Protein AF-A0A430Q0E7-F1 (afdb_monomer)

Nearest PDB structures (foldseek):
  8j07-assembly1_q1  TM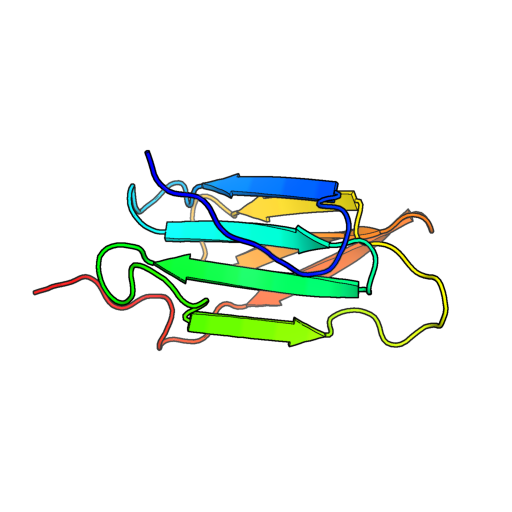=9.692E-01  e=5.891E-10  Homo sapiens
  8j07-assembly1_s1  TM=9.645E-01  e=1.343E-09  Homo sapiens
  4aow-assembly2_B  TM=8.810E-01  e=5.432E-03  Homo sapiens
  7oya-assembly1_g2  TM=7.908E-01  e=2.265E-02  Danio rerio
  6uz7-assembly1_g  TM=8.135E-01  e=2.403E-01  Kluyveromyces lactis

Radius of gyr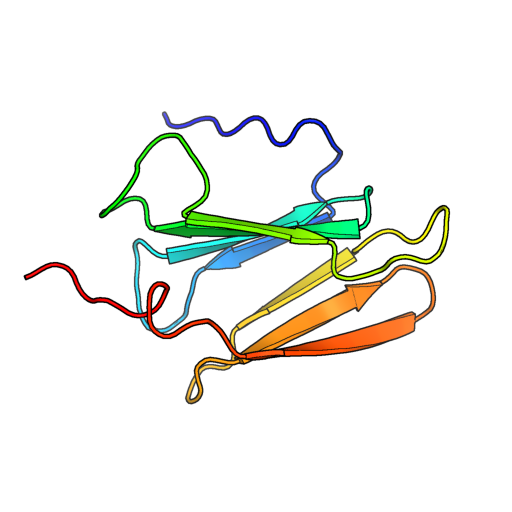ation: 12.76 Å; Cα contacts (8 Å, |Δi|>4): 193; chains: 1; bounding box: 33×26×33 Å

Structure (mmCIF, N/CA/C/O backbone):
data_AF-A0A430Q0E7-F1
#
_entry.id   AF-A0A430Q0E7-F1
#
loop_
_atom_site.group_PDB
_atom_site.id
_atom_site.type_symbol
_atom_site.label_atom_id
_atom_site.label_alt_id
_atom_site.label_comp_id
_atom_site.label_asym_id
_atom_site.label_entity_id
_atom_site.label_seq_id
_atom_site.pdbx_PDB_ins_code
_atom_site.Cartn_x
_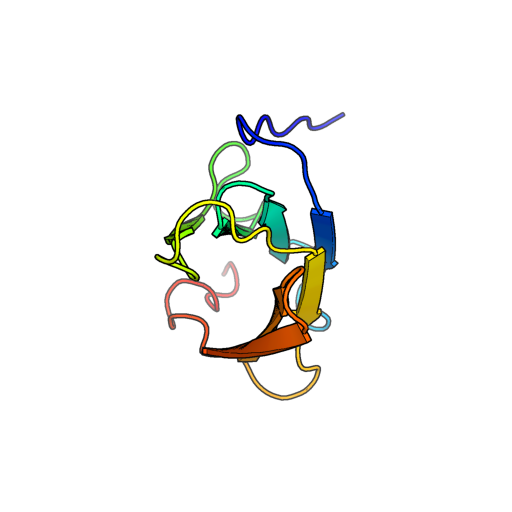atom_site.Cartn_y
_atom_site.Cartn_z
_atom_site.occupancy
_atom_site.B_iso_or_equiv
_atom_site.auth_seq_id
_atom_site.auth_comp_id
_atom_site.auth_asym_id
_atom_site.auth_atom_id
_atom_site.pdbx_PDB_model_num
ATOM 1 N N . MET A 1 1 ? -17.336 11.921 -2.074 1.00 78.12 1 MET A N 1
ATOM 2 C CA . MET A 1 1 ? -16.301 11.212 -2.854 1.00 78.12 1 MET A CA 1
ATOM 3 C C . MET A 1 1 ? -14.951 11.590 -2.263 1.00 78.12 1 MET A C 1
ATOM 5 O O . MET A 1 1 ? -14.746 12.778 -2.055 1.00 78.12 1 MET A O 1
ATOM 9 N N . PHE A 1 2 ? -14.103 10.618 -1.912 1.00 88.88 2 PHE A N 1
ATOM 10 C CA . PHE A 1 2 ? -12.730 10.867 -1.449 1.00 88.88 2 PHE A CA 1
ATOM 11 C C . PHE A 1 2 ? -11.761 10.659 -2.612 1.00 88.88 2 PHE A C 1
ATOM 13 O O . PHE A 1 2 ? -11.946 9.725 -3.391 1.00 88.88 2 PHE A O 1
ATOM 20 N N . THR A 1 3 ? -10.739 11.507 -2.700 1.00 93.25 3 THR A N 1
ATOM 21 C CA . THR A 1 3 ? -9.675 11.420 -3.705 1.00 93.25 3 THR A CA 1
ATOM 22 C C . THR A 1 3 ? -8.339 11.547 -2.988 1.00 93.25 3 THR A C 1
ATOM 24 O O . THR A 1 3 ? -8.164 12.468 -2.192 1.00 93.25 3 THR A O 1
ATOM 27 N N . PHE A 1 4 ? -7.413 10.633 -3.272 1.00 94.75 4 PHE A N 1
ATOM 28 C CA . PHE A 1 4 ? -6.066 10.617 -2.707 1.00 94.75 4 PHE A CA 1
ATOM 29 C C . PHE A 1 4 ? -5.067 10.738 -3.857 1.00 94.75 4 PHE A C 1
ATOM 31 O O . PHE A 1 4 ? -4.983 9.834 -4.687 1.00 94.75 4 PHE A O 1
ATOM 38 N N . ASP A 1 5 ? -4.345 11.855 -3.925 1.00 94.69 5 ASP A N 1
ATOM 39 C CA . ASP A 1 5 ? -3.256 12.027 -4.887 1.00 94.69 5 ASP A CA 1
ATOM 40 C C . ASP A 1 5 ? -1.954 11.491 -4.282 1.00 94.69 5 ASP A C 1
ATOM 42 O O . ASP A 1 5 ? -1.495 11.955 -3.238 1.00 94.69 5 ASP A O 1
ATOM 46 N N . LEU A 1 6 ? -1.391 10.472 -4.927 1.00 95.69 6 LEU A N 1
ATOM 47 C CA . LEU A 1 6 ? -0.173 9.787 -4.498 1.00 95.69 6 LEU A CA 1
ATOM 48 C C . LEU A 1 6 ? 1.077 10.288 -5.240 1.00 95.69 6 LEU A C 1
ATOM 50 O O . LEU A 1 6 ? 2.181 9.848 -4.930 1.00 95.69 6 LEU A O 1
ATOM 54 N N . GLY A 1 7 ? 0.927 11.189 -6.220 1.00 95.56 7 GLY A N 1
ATOM 55 C CA . GLY A 1 7 ? 2.038 11.760 -6.990 1.00 95.56 7 GLY A CA 1
ATOM 56 C C . GLY A 1 7 ? 2.763 10.781 -7.926 1.00 95.56 7 GLY A C 1
ATOM 57 O O . GLY A 1 7 ? 3.763 11.145 -8.540 1.00 95.56 7 GLY A O 1
ATOM 58 N N . SER A 1 8 ? 2.282 9.542 -8.044 1.00 96.75 8 SER A N 1
ATOM 59 C CA . SER A 1 8 ? 2.869 8.474 -8.858 1.00 96.75 8 SER A CA 1
ATOM 60 C C . SER A 1 8 ? 1.782 7.468 -9.266 1.00 96.75 8 SER A C 1
ATOM 62 O O . SER A 1 8 ? 0.816 7.297 -8.515 1.00 96.75 8 SER A O 1
ATOM 64 N N . PRO A 1 9 ? 1.890 6.796 -10.432 1.00 97.81 9 PRO A N 1
ATOM 65 C CA . PRO A 1 9 ? 0.932 5.771 -10.836 1.00 97.81 9 PRO A CA 1
ATOM 66 C C . PRO A 1 9 ? 0.766 4.685 -9.770 1.00 97.81 9 PRO A C 1
ATOM 68 O O . PRO A 1 9 ? 1.751 4.132 -9.274 1.00 97.81 9 PRO A O 1
ATOM 71 N N . VAL A 1 10 ? -0.487 4.372 -9.447 1.00 98.25 10 VAL A N 1
ATOM 72 C CA . VAL A 1 10 ? -0.848 3.315 -8.498 1.00 98.25 10 VAL A CA 1
ATOM 73 C C . VAL A 1 10 ? -0.786 1.971 -9.211 1.00 98.25 10 VAL A C 1
ATOM 75 O O . VAL A 1 10 ? -1.433 1.793 -10.241 1.00 98.25 10 VAL A O 1
ATOM 78 N N . GLY A 1 11 ? 0.002 1.043 -8.673 1.00 97.88 11 GLY A N 1
ATOM 79 C CA . GLY A 1 11 ? 0.076 -0.331 -9.167 1.00 97.88 11 GLY A CA 1
ATOM 80 C C . GLY A 1 11 ? -1.084 -1.180 -8.654 1.00 97.88 11 GLY A C 1
ATOM 81 O O . GLY A 1 11 ? -1.726 -1.879 -9.430 1.00 97.88 11 GLY A O 1
ATOM 82 N N . ASP A 1 12 ? -1.374 -1.076 -7.356 1.00 98.69 12 ASP A N 1
ATOM 83 C CA . ASP A 1 12 ? -2.416 -1.863 -6.695 1.00 98.69 12 ASP A CA 1
ATOM 84 C C . ASP A 1 12 ? -2.871 -1.206 -5.382 1.00 98.69 12 ASP A C 1
ATOM 86 O O . ASP A 1 12 ? -2.163 -0.374 -4.799 1.00 98.69 12 ASP A O 1
ATOM 90 N N . VAL A 1 13 ? -4.053 -1.597 -4.910 1.00 98.38 13 VAL A N 1
ATOM 91 C CA . VAL A 1 13 ? -4.638 -1.182 -3.635 1.00 98.38 13 VAL A CA 1
ATOM 92 C C . VAL A 1 13 ? -5.338 -2.364 -2.972 1.00 98.38 13 VAL A C 1
ATOM 94 O O . VAL A 1 13 ? -6.102 -3.089 -3.601 1.00 98.38 13 VAL A O 1
ATOM 97 N N . ALA A 1 14 ? -5.136 -2.525 -1.667 1.00 98.38 14 ALA A N 1
ATOM 98 C CA . ALA A 1 14 ? -5.809 -3.555 -0.889 1.00 98.38 14 ALA A CA 1
ATOM 99 C C . ALA A 1 14 ? -6.370 -2.985 0.413 1.00 98.38 14 ALA A C 1
ATOM 101 O O . ALA A 1 14 ? -5.733 -2.171 1.085 1.00 98.38 14 ALA A O 1
ATOM 102 N N . TRP A 1 15 ? -7.561 -3.445 0.785 1.00 96.88 15 TRP A N 1
ATOM 103 C CA . TRP A 1 15 ? -8.158 -3.168 2.088 1.00 96.88 15 TRP A CA 1
ATOM 104 C C . TRP A 1 15 ? -7.691 -4.199 3.110 1.00 96.88 15 TRP A C 1
ATOM 106 O O . TRP A 1 15 ? -7.518 -5.378 2.791 1.00 96.88 15 TRP A O 1
ATOM 116 N N . ALA A 1 16 ? -7.499 -3.761 4.352 1.00 94.88 16 ALA A N 1
ATOM 117 C CA . ALA A 1 16 ? -7.162 -4.671 5.429 1.00 94.88 16 ALA A CA 1
ATOM 118 C C . ALA A 1 16 ? -8.355 -5.604 5.723 1.00 94.88 16 ALA A C 1
ATOM 120 O O . ALA A 1 16 ? -9.473 -5.132 5.926 1.00 94.88 16 ALA A O 1
ATOM 121 N N . PRO A 1 17 ? -8.143 -6.925 5.842 1.00 94.50 17 PRO A N 1
ATOM 122 C CA . PRO A 1 17 ? -9.223 -7.886 6.083 1.00 94.50 17 PRO A CA 1
ATOM 123 C C . PRO A 1 17 ? -9.819 -7.791 7.497 1.00 94.50 17 PRO A C 1
ATOM 125 O O . PRO A 1 17 ? -10.835 -8.414 7.785 1.00 94.50 17 PRO A O 1
ATOM 128 N N . TYR A 1 18 ? -9.180 -7.029 8.386 1.00 90.25 18 TYR A N 1
ATOM 129 C CA . TYR A 1 18 ? -9.552 -6.855 9.791 1.00 90.25 18 TYR A CA 1
ATOM 130 C C . TYR A 1 18 ? -9.998 -5.424 10.136 1.00 90.25 18 TYR A C 1
ATOM 132 O O . TYR A 1 18 ? -10.304 -5.156 11.294 1.00 90.25 18 TYR A O 1
ATOM 140 N N . SER A 1 19 ? -10.018 -4.490 9.177 1.00 91.19 19 SER A N 1
ATOM 141 C CA . SER A 1 19 ? -10.532 -3.132 9.399 1.00 91.19 19 SER A CA 1
ATOM 142 C C . SER A 1 19 ? -11.059 -2.522 8.106 1.00 91.19 19 SER A C 1
ATOM 144 O O . SER A 1 19 ? -10.327 -2.381 7.131 1.00 91.19 19 SER A O 1
ATOM 146 N N . SER A 1 20 ? -12.317 -2.081 8.127 1.00 92.62 20 SER A N 1
ATOM 147 C CA . SER A 1 20 ? -12.977 -1.440 6.987 1.00 92.62 20 SER A CA 1
ATOM 148 C C . SER A 1 20 ? -12.501 -0.010 6.718 1.00 92.62 20 SER A C 1
ATOM 150 O O . SER A 1 20 ? -12.981 0.617 5.779 1.00 92.62 20 SER A O 1
ATOM 152 N N . THR A 1 21 ? -11.611 0.539 7.551 1.00 93.69 21 THR A N 1
ATOM 153 C CA . THR A 1 21 ? -11.067 1.898 7.395 1.00 93.69 21 THR A CA 1
ATOM 154 C C . THR A 1 21 ? -9.594 1.906 7.010 1.00 93.69 21 THR A C 1
ATOM 156 O O . THR A 1 21 ? -9.068 2.958 6.650 1.00 93.69 21 THR A O 1
ATOM 159 N N . VAL A 1 22 ? -8.929 0.749 7.052 1.00 94.56 22 VAL A N 1
ATOM 160 C CA . VAL A 1 22 ? -7.507 0.628 6.738 1.00 94.56 22 VAL A CA 1
ATOM 161 C C . VAL A 1 22 ? -7.339 0.074 5.334 1.00 94.56 22 VAL A C 1
ATOM 163 O O . VAL A 1 22 ? -7.864 -0.989 5.003 1.00 94.56 22 VAL A O 1
ATOM 166 N N . PHE A 1 23 ? -6.546 0.763 4.526 1.00 96.44 23 PHE A N 1
ATOM 167 C CA . PHE A 1 23 ? -6.116 0.271 3.225 1.00 96.44 23 PHE A CA 1
ATOM 168 C C . PHE A 1 23 ? -4.668 0.670 2.964 1.00 96.44 23 PHE A C 1
ATOM 170 O O . PHE A 1 23 ? -4.125 1.573 3.605 1.00 96.44 23 PHE A O 1
ATOM 177 N N . ALA A 1 24 ? -4.028 -0.017 2.027 1.00 98.00 24 ALA A N 1
ATOM 178 C CA . ALA A 1 24 ? -2.711 0.356 1.546 1.00 98.00 24 ALA A CA 1
ATOM 179 C C . ALA A 1 24 ? -2.671 0.360 0.022 1.00 98.00 24 ALA A C 1
ATOM 181 O O . ALA A 1 24 ? -3.342 -0.444 -0.623 1.00 98.00 24 ALA A O 1
ATOM 182 N N . ALA A 1 25 ? -1.874 1.266 -0.529 1.00 98.44 25 ALA A N 1
ATOM 183 C CA . ALA A 1 25 ? -1.634 1.403 -1.956 1.00 98.44 25 ALA A CA 1
ATOM 184 C C . ALA A 1 25 ? -0.135 1.332 -2.239 1.00 98.44 25 ALA A C 1
ATOM 186 O O . ALA A 1 25 ? 0.683 1.761 -1.419 1.00 98.44 25 ALA A O 1
ATOM 187 N N . VAL A 1 26 ? 0.214 0.803 -3.405 1.00 98.44 26 VAL A N 1
ATOM 188 C CA . VAL A 1 26 ? 1.597 0.748 -3.882 1.00 98.44 26 VAL A CA 1
ATOM 189 C C . VAL A 1 26 ? 1.750 1.527 -5.168 1.00 98.44 26 VAL A C 1
ATOM 191 O O . VAL A 1 26 ? 0.853 1.530 -6.011 1.00 98.44 26 VAL A O 1
ATOM 194 N N . THR A 1 27 ? 2.881 2.203 -5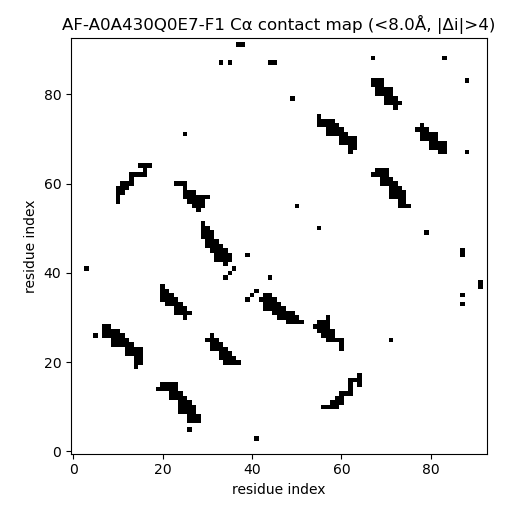.313 1.00 98.12 27 THR A N 1
ATOM 195 C CA . THR A 1 27 ? 3.121 3.131 -6.417 1.00 98.12 27 THR A CA 1
ATOM 196 C C . THR A 1 27 ? 4.368 2.771 -7.216 1.00 98.12 27 THR A C 1
ATOM 198 O O . THR A 1 27 ? 5.293 2.097 -6.748 1.00 98.12 27 THR A O 1
ATOM 201 N N . ALA A 1 28 ? 4.412 3.263 -8.453 1.00 97.06 28 ALA A N 1
ATOM 202 C CA . ALA A 1 28 ? 5.502 3.013 -9.390 1.00 97.06 28 ALA A CA 1
ATOM 203 C C . ALA A 1 28 ? 6.852 3.632 -8.974 1.00 97.06 28 ALA A C 1
ATOM 205 O O . ALA A 1 28 ? 7.876 3.298 -9.560 1.00 97.06 28 ALA A O 1
ATOM 206 N N . ASP A 1 29 ? 6.886 4.512 -7.971 1.00 95.94 29 ASP A N 1
ATOM 207 C CA . ASP A 1 29 ? 8.120 5.087 -7.417 1.00 95.94 29 ASP A CA 1
ATOM 208 C C . ASP A 1 29 ? 8.661 4.297 -6.210 1.00 95.94 29 ASP A C 1
ATOM 210 O O . ASP A 1 29 ? 9.515 4.788 -5.472 1.00 95.94 29 ASP A O 1
ATOM 214 N N . GLY A 1 30 ? 8.186 3.063 -6.011 1.00 96.88 30 GLY A N 1
ATOM 215 C CA . GLY A 1 30 ? 8.764 2.140 -5.038 1.00 96.88 30 GLY A CA 1
ATOM 216 C C . GLY A 1 30 ? 8.197 2.263 -3.623 1.00 96.88 30 GLY A C 1
ATOM 217 O O . GLY A 1 30 ? 8.794 1.733 -2.677 1.00 96.88 30 GLY A O 1
ATOM 218 N N . ARG A 1 31 ? 7.083 2.987 -3.453 1.00 97.38 31 ARG A N 1
A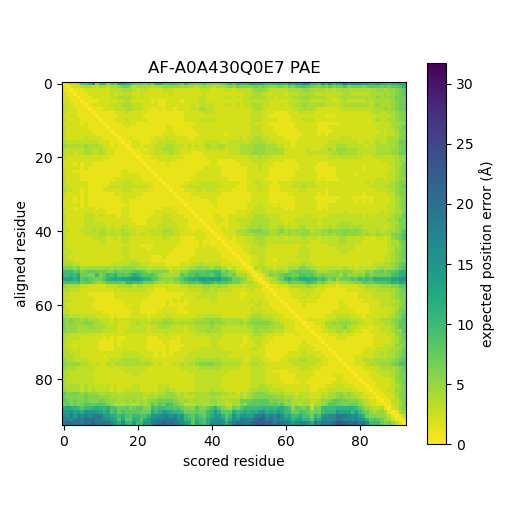TOM 219 C CA . ARG A 1 31 ? 6.513 3.328 -2.146 1.00 97.38 31 ARG A CA 1
ATOM 220 C C . ARG A 1 31 ? 5.249 2.551 -1.812 1.00 97.38 31 ARG A C 1
ATOM 222 O O . ARG A 1 31 ? 4.408 2.273 -2.663 1.00 97.38 31 ARG A O 1
ATOM 229 N N . VAL A 1 32 ? 5.114 2.240 -0.527 1.00 98.12 32 VAL A N 1
ATOM 230 C CA . VAL A 1 32 ? 3.870 1.769 0.083 1.00 98.12 32 VAL A CA 1
ATOM 231 C C . VAL A 1 32 ? 3.279 2.908 0.899 1.00 98.12 32 VAL A C 1
ATOM 233 O O . VAL A 1 32 ? 3.947 3.478 1.766 1.00 98.12 32 VAL A O 1
ATOM 236 N N . HIS A 1 33 ? 2.005 3.187 0.658 1.00 98.00 33 HIS A N 1
ATOM 237 C CA . HIS A 1 33 ? 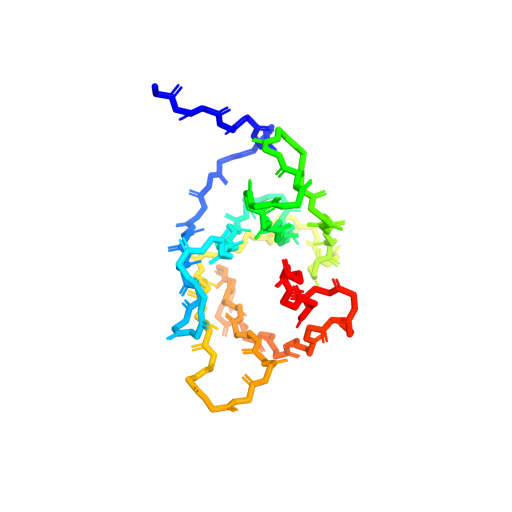1.213 4.154 1.400 1.00 98.00 33 HIS A CA 1
ATOM 238 C C . HIS A 1 33 ? 0.173 3.405 2.227 1.00 98.00 33 HIS A C 1
ATOM 240 O O . HIS A 1 33 ? -0.613 2.647 1.668 1.00 98.00 33 HIS A O 1
ATOM 246 N N . VAL A 1 34 ? 0.156 3.605 3.544 1.00 97.25 34 VAL A N 1
ATOM 247 C CA . VAL A 1 34 ? -0.835 3.003 4.449 1.00 97.25 34 VAL A CA 1
ATOM 248 C C . VAL A 1 34 ? -1.739 4.096 4.997 1.00 97.25 34 VAL A C 1
ATOM 250 O O . VAL A 1 34 ? -1.258 5.079 5.565 1.00 97.25 34 VAL A O 1
ATOM 253 N N . TYR A 1 35 ? -3.043 3.894 4.864 1.00 96.00 35 TYR A N 1
ATOM 254 C CA . TYR A 1 35 ? -4.090 4.802 5.307 1.00 96.00 35 TYR A CA 1
ATOM 255 C C . TYR A 1 35 ? -4.945 4.147 6.386 1.00 96.00 35 TYR A C 1
ATOM 257 O O . TYR A 1 35 ? -5.216 2.950 6.332 1.00 96.00 35 TYR A O 1
ATOM 265 N N . ASP A 1 36 ? -5.419 4.960 7.326 1.00 94.56 36 ASP A N 1
ATOM 266 C CA . ASP A 1 36 ? -6.592 4.650 8.138 1.00 94.56 36 ASP A CA 1
ATOM 267 C C . ASP A 1 36 ? -7.505 5.875 8.133 1.00 94.56 36 ASP A C 1
ATOM 269 O O . ASP A 1 36 ? -7.231 6.877 8.802 1.00 94.56 36 ASP A O 1
ATOM 273 N N . ILE A 1 37 ? -8.594 5.795 7.371 1.00 93.56 37 ILE A N 1
ATOM 274 C CA . ILE A 1 37 ? -9.510 6.927 7.170 1.00 93.56 37 ILE A CA 1
ATOM 275 C C . ILE A 1 37 ? -10.289 7.299 8.436 1.00 93.56 37 ILE A C 1
ATOM 277 O O . ILE A 1 37 ? -10.895 8.370 8.484 1.00 93.56 37 ILE A O 1
ATOM 281 N N . SER A 1 38 ? -10.285 6.439 9.463 1.00 91.69 38 SER A N 1
ATOM 282 C CA . SER A 1 38 ? -10.855 6.779 10.770 1.00 91.69 38 SER A CA 1
ATOM 283 C C . SER A 1 38 ? -9.944 7.704 11.582 1.00 91.69 38 SER A C 1
ATOM 285 O O . SER A 1 38 ? -10.442 8.483 12.394 1.00 91.69 38 SER A O 1
ATOM 287 N N . ILE A 1 39 ? -8.630 7.658 11.332 1.00 91.75 39 ILE A N 1
ATOM 288 C CA . ILE A 1 39 ? -7.608 8.418 12.063 1.00 91.75 39 ILE A CA 1
ATOM 289 C C . ILE A 1 39 ? -7.220 9.685 11.294 1.00 91.75 39 ILE A C 1
ATOM 291 O O . ILE A 1 39 ? -7.244 10.777 11.856 1.00 91.75 39 ILE A O 1
ATOM 295 N N . ASN A 1 40 ? -6.867 9.555 10.011 1.00 92.12 40 ASN A N 1
ATOM 296 C CA . ASN A 1 40 ? -6.545 10.680 9.135 1.00 92.12 40 ASN A CA 1
ATOM 297 C C . ASN A 1 40 ? -7.188 10.461 7.761 1.00 92.12 40 ASN A C 1
ATOM 299 O O . ASN A 1 40 ? -6.876 9.511 7.049 1.00 92.12 40 ASN A O 1
ATOM 303 N N . LYS A 1 41 ? -8.111 11.354 7.395 1.00 92.25 41 LYS A N 1
ATOM 304 C CA . LYS A 1 41 ? -8.915 11.239 6.169 1.00 92.25 41 LYS A CA 1
ATOM 305 C C . LYS A 1 41 ? -8.186 11.670 4.901 1.00 92.25 41 LYS A C 1
ATOM 307 O O . LYS A 1 41 ? -8.680 11.361 3.823 1.00 92.25 41 LYS A O 1
ATOM 312 N N . TYR A 1 42 ? -7.089 12.415 5.016 1.00 91.50 42 TYR A N 1
ATOM 313 C CA . TYR A 1 42 ? -6.486 13.109 3.875 1.00 91.50 42 TYR A CA 1
ATOM 314 C C . TYR A 1 42 ? -5.043 12.681 3.613 1.00 91.50 42 TYR A C 1
ATOM 316 O O . TYR A 1 42 ? -4.640 12.599 2.457 1.00 91.50 42 TYR A O 1
ATOM 324 N N . GLU A 1 43 ? -4.283 12.350 4.658 1.00 94.62 43 GLU A N 1
ATOM 325 C CA . GLU A 1 43 ? -2.872 11.982 4.529 1.00 94.62 43 GLU A CA 1
ATOM 326 C C . GLU A 1 43 ? -2.616 10.525 4.938 1.00 94.62 43 GLU A C 1
ATOM 328 O O . GLU A 1 43 ? -3.286 10.004 5.839 1.00 94.62 43 GLU A O 1
ATOM 333 N N . PRO A 1 44 ? -1.636 9.852 4.306 1.00 95.44 44 PRO A N 1
ATOM 334 C CA . PRO A 1 44 ? -1.244 8.512 4.712 1.00 95.44 44 PRO A CA 1
ATOM 335 C C . PRO A 1 44 ? -0.653 8.534 6.123 1.00 95.44 44 PRO A C 1
ATOM 337 O O . PRO A 1 44 ? 0.166 9.385 6.463 1.00 95.44 44 PRO A O 1
ATOM 340 N N . LEU A 1 45 ? -0.996 7.531 6.930 1.00 95.12 45 LEU A N 1
ATOM 341 C CA . LEU A 1 45 ? -0.355 7.315 8.228 1.00 95.12 45 LEU A CA 1
ATOM 342 C C . LEU A 1 45 ? 1.095 6.844 8.084 1.00 95.12 45 LEU A C 1
ATOM 344 O O . LEU A 1 45 ? 1.901 6.998 9.001 1.00 95.12 45 LEU A O 1
ATOM 348 N N . CYS A 1 46 ? 1.422 6.226 6.951 1.00 95.69 46 CYS A N 1
ATOM 349 C CA . CYS A 1 46 ? 2.774 5.824 6.610 1.00 95.69 46 CYS A CA 1
ATOM 350 C C . CYS A 1 46 ? 2.987 5.941 5.102 1.00 95.69 46 CYS A C 1
ATOM 352 O O . CYS A 1 46 ? 2.174 5.450 4.323 1.00 95.69 46 CYS A O 1
ATOM 354 N N . ASN A 1 47 ? 4.097 6.559 4.711 1.00 96.50 47 ASN A N 1
ATOM 355 C CA . ASN A 1 47 ? 4.615 6.560 3.350 1.00 96.50 47 ASN A CA 1
ATOM 356 C C . ASN A 1 47 ? 6.058 6.046 3.413 1.00 96.50 47 ASN A C 1
ATOM 358 O O . ASN A 1 47 ? 6.941 6.740 3.920 1.00 96.50 47 ASN A O 1
ATOM 362 N N . GLN A 1 48 ? 6.278 4.815 2.957 1.00 96.44 48 GLN A N 1
ATOM 363 C CA . GLN A 1 48 ? 7.547 4.112 3.112 1.00 96.44 48 GLN A CA 1
ATOM 364 C C . GLN A 1 48 ? 8.106 3.705 1.753 1.00 96.44 48 GLN A C 1
ATOM 366 O O . GLN A 1 48 ? 7.454 2.985 1.000 1.00 96.44 48 GLN A O 1
ATOM 371 N N . LEU A 1 49 ? 9.354 4.091 1.478 1.00 96.75 49 LEU A N 1
ATOM 372 C CA . LEU A 1 49 ? 10.115 3.529 0.364 1.00 96.75 49 LEU A CA 1
ATOM 373 C C . LEU A 1 49 ? 10.492 2.081 0.705 1.00 96.75 49 LEU A C 1
ATOM 375 O O . LEU A 1 49 ? 11.157 1.844 1.717 1.00 96.75 49 LEU A O 1
ATOM 379 N N . VAL A 1 50 ? 10.046 1.129 -0.116 1.00 96.25 50 VAL A N 1
ATOM 380 C CA . VAL A 1 50 ? 10.277 -0.312 0.090 1.00 96.25 50 VAL A CA 1
ATOM 381 C C . VAL A 1 50 ? 11.405 -0.826 -0.792 1.00 96.25 50 VAL A C 1
ATOM 383 O O . VAL A 1 50 ? 12.223 -1.619 -0.337 1.00 96.25 50 VAL A O 1
ATOM 386 N N . VAL A 1 51 ? 11.488 -0.337 -2.027 1.00 93.50 51 VAL A N 1
ATOM 387 C CA . VAL A 1 51 ? 12.553 -0.685 -2.973 1.00 93.50 51 VAL A CA 1
ATOM 388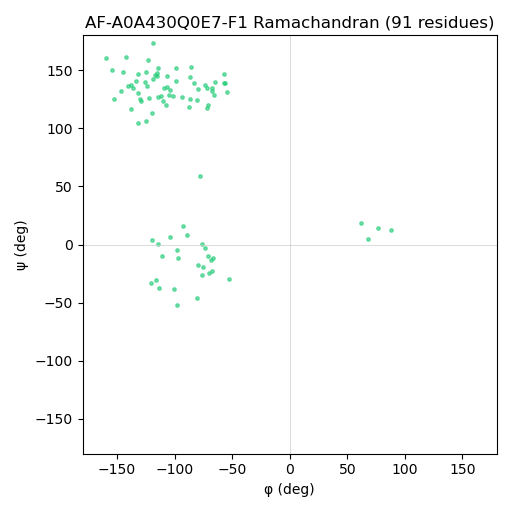 C C . VAL A 1 51 ? 13.406 0.542 -3.268 1.00 93.50 51 VAL A C 1
ATOM 390 O O . VAL A 1 51 ? 12.906 1.599 -3.635 1.00 93.50 51 VAL A O 1
ATOM 393 N N . THR A 1 52 ? 14.719 0.405 -3.089 1.00 86.25 52 THR A N 1
ATOM 394 C CA . THR A 1 52 ? 15.704 1.477 -3.332 1.00 86.25 52 THR A CA 1
ATOM 395 C C . THR A 1 52 ? 16.370 1.369 -4.702 1.00 86.25 52 THR A C 1
ATOM 397 O O . THR A 1 52 ? 17.053 2.295 -5.144 1.00 86.25 52 THR A O 1
ATOM 400 N N . LYS A 1 53 ? 16.186 0.235 -5.387 1.00 87.31 53 LYS A N 1
ATOM 401 C CA . LYS A 1 53 ? 16.718 0.012 -6.727 1.00 87.31 53 LYS A CA 1
ATOM 402 C C . LYS A 1 53 ? 16.029 0.964 -7.705 1.00 87.31 53 LYS A C 1
ATOM 404 O O . LYS A 1 53 ? 14.805 1.057 -7.756 1.00 87.31 53 LYS A O 1
ATOM 409 N N . LYS A 1 54 ? 16.836 1.690 -8.483 1.00 82.00 54 LYS A N 1
ATOM 410 C CA . LYS A 1 54 ? 16.325 2.629 -9.489 1.00 82.00 54 LYS A CA 1
ATOM 411 C C . LYS A 1 54 ? 15.401 1.910 -10.472 1.00 82.00 54 LYS A C 1
ATOM 413 O O . LYS A 1 54 ? 15.734 0.827 -10.947 1.00 82.00 54 LYS A O 1
ATOM 418 N N . ASN A 1 55 ? 14.301 2.580 -10.816 1.00 86.12 55 ASN A N 1
ATOM 419 C CA . ASN A 1 55 ? 13.292 2.141 -11.784 1.00 86.12 55 ASN A CA 1
ATOM 420 C C . ASN A 1 55 ? 12.551 0.843 -11.426 1.00 86.12 55 ASN A C 1
ATOM 422 O O . ASN A 1 55 ? 11.949 0.251 -12.314 1.00 86.12 55 ASN A O 1
ATOM 426 N N . THR A 1 56 ? 12.575 0.408 -10.166 1.00 94.75 56 THR A N 1
ATOM 427 C CA . THR A 1 56 ? 11.752 -0.716 -9.704 1.00 94.75 56 THR A CA 1
ATOM 428 C C . THR A 1 56 ? 10.381 -0.214 -9.275 1.00 94.75 56 THR A C 1
ATOM 430 O O . THR A 1 56 ? 10.281 0.683 -8.436 1.00 94.75 56 THR A O 1
ATOM 433 N N . LYS A 1 57 ? 9.330 -0.793 -9.858 1.00 96.75 57 LYS A N 1
ATOM 434 C CA . LYS A 1 57 ? 7.939 -0.398 -9.622 1.00 96.75 57 LYS A CA 1
ATOM 435 C C . LYS A 1 57 ? 7.256 -1.446 -8.771 1.00 96.75 57 LYS A C 1
ATOM 437 O O . LYS A 1 57 ? 7.367 -2.636 -9.051 1.00 96.75 57 LYS A O 1
ATOM 442 N N . LEU A 1 58 ? 6.504 -1.008 -7.769 1.00 98.19 58 LEU A N 1
ATOM 443 C CA . LEU A 1 58 ? 5.643 -1.920 -7.031 1.00 98.19 58 LEU A CA 1
ATOM 444 C C . LEU A 1 58 ? 4.369 -2.173 -7.832 1.00 98.19 58 LEU A C 1
ATOM 446 O O . LEU A 1 58 ? 3.766 -1.238 -8.362 1.00 98.19 58 LEU A O 1
ATOM 450 N N . THR A 1 59 ? 3.981 -3.438 -7.928 1.00 98.19 59 THR A N 1
ATOM 451 C CA . THR A 1 59 ? 2.909 -3.891 -8.823 1.00 98.19 59 THR A CA 1
ATOM 452 C C . THR A 1 59 ? 1.723 -4.471 -8.078 1.00 98.19 59 THR A C 1
ATOM 454 O O . THR A 1 59 ? 0.609 -4.333 -8.562 1.00 98.19 59 THR A O 1
ATOM 457 N N . HIS A 1 60 ? 1.943 -5.087 -6.912 1.00 98.44 60 HIS A N 1
ATOM 458 C CA . HIS A 1 60 ? 0.896 -5.776 -6.158 1.00 98.44 60 HIS A CA 1
ATOM 459 C C . HIS A 1 60 ? 1.073 -5.637 -4.652 1.00 98.44 60 HIS A C 1
ATOM 461 O O . HIS A 1 60 ? 2.204 -5.610 -4.156 1.00 98.44 60 HIS A O 1
ATOM 467 N N . ILE A 1 61 ? -0.043 -5.618 -3.922 1.00 98.69 61 ILE A N 1
ATOM 468 C CA . ILE A 1 61 ? -0.059 -5.638 -2.459 1.00 98.69 61 ILE A CA 1
ATOM 469 C C . ILE A 1 61 ? -1.141 -6.570 -1.918 1.00 98.69 61 ILE A C 1
ATOM 471 O O . ILE A 1 61 ? -2.277 -6.577 -2.374 1.00 98.69 61 ILE A O 1
ATOM 475 N N . ALA A 1 62 ? -0.800 -7.340 -0.887 1.00 98.44 62 ALA A N 1
ATOM 476 C CA . ALA A 1 62 ? -1.752 -8.194 -0.190 1.00 98.44 62 ALA A CA 1
ATOM 477 C C . ALA A 1 62 ? -1.568 -8.105 1.324 1.00 98.44 62 ALA A C 1
ATOM 479 O O . ALA A 1 62 ? -0.454 -8.195 1.845 1.00 98.44 62 ALA A O 1
ATOM 480 N N . PHE A 1 63 ? -2.681 -7.977 2.043 1.00 97.88 63 PHE A N 1
ATOM 481 C CA . PHE A 1 63 ? -2.703 -8.106 3.494 1.00 97.88 63 PHE A CA 1
ATOM 482 C C . PHE A 1 63 ? -2.792 -9.575 3.892 1.00 97.88 63 PHE A C 1
ATOM 484 O O . PHE A 1 63 ? -3.568 -10.347 3.329 1.00 97.88 63 PHE A O 1
ATOM 491 N N . ASN A 1 64 ? -2.044 -9.959 4.921 1.00 96.50 64 ASN A N 1
ATOM 492 C CA . ASN A 1 64 ? -2.276 -11.231 5.582 1.00 96.50 64 ASN A CA 1
ATOM 493 C C . ASN A 1 64 ? -3.553 -11.152 6.446 1.00 96.50 64 ASN A C 1
ATOM 495 O O . ASN A 1 64 ? -3.777 -10.176 7.159 1.00 96.50 64 ASN A O 1
ATOM 499 N N . SER A 1 65 ? -4.390 -12.192 6.401 1.00 93.38 65 SER A N 1
ATOM 500 C CA . SER A 1 65 ? -5.679 -12.232 7.110 1.00 93.38 65 SER A CA 1
ATOM 501 C C . SER A 1 65 ? -5.577 -12.471 8.615 1.00 93.38 65 SER A C 1
ATOM 503 O O . SER A 1 65 ? -6.519 -12.174 9.344 1.00 93.38 65 SER A O 1
ATOM 505 N N . LYS A 1 66 ? -4.449 -13.004 9.092 1.00 91.38 66 LYS A N 1
ATOM 506 C CA . LYS A 1 66 ? -4.252 -13.398 10.494 1.00 91.38 66 LYS A CA 1
ATOM 507 C C . LYS A 1 66 ? -3.207 -12.548 11.209 1.00 91.38 66 LYS A C 1
ATOM 509 O O . LYS A 1 66 ? -3.340 -12.260 12.396 1.00 91.38 66 LYS A O 1
ATOM 514 N N . TYR A 1 67 ? -2.141 -12.180 10.510 1.00 92.31 67 TYR A N 1
ATOM 515 C CA . TYR A 1 67 ? -0.997 -11.467 11.060 1.00 92.31 67 TYR A CA 1
ATOM 516 C C . TYR A 1 67 ? -0.890 -10.069 10.452 1.00 92.31 67 TYR A C 1
ATOM 518 O O . TYR A 1 67 ? -1.258 -9.845 9.308 1.00 92.31 67 TYR A O 1
ATOM 526 N N . ASN A 1 68 ? -0.317 -9.127 11.203 1.00 91.44 68 ASN A N 1
ATOM 527 C CA . ASN A 1 68 ? -0.114 -7.739 10.766 1.00 91.44 68 ASN A CA 1
ATOM 528 C C . ASN A 1 68 ? 1.0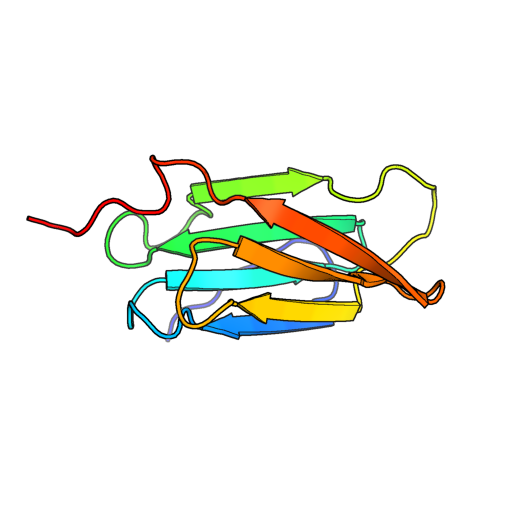91 -7.611 9.814 1.00 91.44 68 ASN A C 1
ATOM 530 O O . ASN A 1 68 ? 2.082 -6.941 10.132 1.00 91.44 68 ASN A O 1
ATOM 534 N N . ILE A 1 69 ? 1.025 -8.330 8.697 1.00 96.06 69 ILE A N 1
ATOM 535 C CA . ILE A 1 69 ? 2.044 -8.424 7.655 1.00 96.06 69 ILE A CA 1
ATOM 536 C C . ILE A 1 69 ? 1.387 -8.076 6.323 1.00 96.06 69 ILE A C 1
ATOM 538 O O . ILE A 1 69 ? 0.267 -8.509 6.049 1.00 96.06 69 ILE A O 1
ATOM 542 N N . ILE A 1 70 ? 2.108 -7.325 5.501 1.00 97.31 70 ILE A N 1
ATOM 543 C CA . ILE A 1 70 ? 1.765 -7.088 4.103 1.00 97.31 70 ILE A CA 1
ATOM 544 C C . ILE A 1 70 ? 2.841 -7.694 3.209 1.00 97.31 70 ILE A C 1
ATOM 546 O O . ILE A 1 70 ? 4.024 -7.707 3.558 1.00 97.31 70 ILE A O 1
ATOM 550 N N . ILE A 1 71 ? 2.409 -8.201 2.064 1.00 98.19 71 ILE A N 1
ATOM 551 C CA . ILE A 1 71 ? 3.271 -8.705 1.005 1.00 98.19 71 ILE A CA 1
ATOM 552 C C . ILE A 1 71 ? 3.190 -7.734 -0.162 1.00 98.19 71 ILE A C 1
ATOM 554 O O . ILE A 1 71 ? 2.095 -7.308 -0.524 1.00 98.19 71 ILE A O 1
ATOM 558 N N . VAL A 1 72 ? 4.341 -7.386 -0.730 1.00 98.50 72 VAL A N 1
ATOM 559 C CA . VAL A 1 72 ? 4.455 -6.430 -1.830 1.00 98.50 72 VAL A CA 1
ATOM 560 C C . VAL A 1 72 ? 5.296 -7.039 -2.945 1.00 98.50 72 VAL A C 1
ATOM 562 O O . VAL A 1 72 ? 6.421 -7.467 -2.692 1.00 98.50 72 VAL A O 1
ATOM 565 N N . GLY A 1 73 ? 4.754 -7.075 -4.160 1.00 98.31 73 GLY A N 1
ATOM 566 C CA . GLY A 1 73 ? 5.455 -7.525 -5.365 1.00 98.31 73 GLY A CA 1
ATOM 567 C C . GLY A 1 73 ? 5.986 -6.358 -6.197 1.00 98.31 73 GLY A C 1
ATOM 568 O O . GLY A 1 73 ? 5.409 -5.268 -6.170 1.00 98.31 73 GLY A O 1
ATOM 569 N N . ASP A 1 74 ? 7.066 -6.593 -6.940 1.00 97.50 74 ASP A N 1
ATOM 570 C CA . ASP A 1 74 ? 7.618 -5.639 -7.905 1.00 97.50 74 ASP A CA 1
ATOM 571 C C . ASP A 1 74 ? 7.637 -6.164 -9.354 1.00 97.50 74 ASP A C 1
ATOM 573 O O . ASP A 1 74 ? 7.301 -7.316 -9.640 1.00 97.50 74 ASP A O 1
ATOM 577 N N . ASP A 1 75 ? 8.007 -5.292 -10.291 1.00 96.88 75 ASP A N 1
ATOM 578 C CA . ASP A 1 75 ? 8.116 -5.580 -11.727 1.00 96.88 75 ASP A CA 1
ATOM 579 C C . ASP A 1 75 ? 9.371 -6.379 -12.128 1.00 96.88 75 ASP A C 1
ATOM 581 O O . ASP A 1 75 ? 9.556 -6.718 -13.298 1.00 96.88 75 ASP A O 1
ATOM 585 N N . HIS A 1 76 ? 10.217 -6.738 -11.163 1.00 95.31 76 HIS A N 1
ATOM 586 C CA . HIS A 1 76 ? 11.353 -7.639 -11.338 1.00 95.31 76 HIS A CA 1
ATOM 587 C C . HIS A 1 76 ? 11.094 -9.041 -10.772 1.00 95.31 76 HIS A C 1
ATOM 589 O O . HIS A 1 76 ? 12.004 -9.874 -10.761 1.00 95.31 76 HIS A O 1
ATOM 595 N N . GLY A 1 77 ? 9.867 -9.315 -10.321 1.00 94.94 77 GLY A N 1
ATOM 596 C CA . GLY A 1 77 ? 9.479 -10.600 -9.750 1.00 94.94 77 GLY A CA 1
ATOM 597 C C . GLY A 1 77 ? 9.974 -10.818 -8.319 1.00 94.94 77 GLY A C 1
ATOM 598 O O . GLY A 1 77 ? 9.950 -11.954 -7.847 1.00 94.94 77 GLY A O 1
ATOM 599 N N . GLN A 1 78 ? 10.429 -9.772 -7.618 1.00 96.06 78 GLN A N 1
ATOM 600 C CA . GLN A 1 78 ? 10.742 -9.867 -6.193 1.00 96.06 78 GLN A CA 1
ATOM 601 C C . GLN A 1 78 ? 9.498 -9.639 -5.342 1.00 96.06 78 GLN A C 1
ATOM 603 O O . GLN A 1 78 ? 8.559 -8.935 -5.718 1.00 96.06 78 GLN A O 1
ATOM 608 N N . VAL A 1 79 ? 9.520 -10.237 -4.151 1.00 97.31 79 VAL A N 1
ATOM 609 C CA . VAL A 1 79 ? 8.449 -10.130 -3.167 1.00 97.31 79 VAL A CA 1
ATOM 610 C C . VAL A 1 79 ? 9.042 -9.731 -1.822 1.00 97.31 79 VAL A C 1
ATOM 612 O O . VAL A 1 79 ? 9.904 -10.419 -1.278 1.00 97.31 79 VAL A O 1
ATOM 615 N N . ASN A 1 80 ? 8.547 -8.628 -1.269 1.00 96.88 80 ASN A N 1
ATOM 616 C CA . ASN A 1 80 ? 8.930 -8.107 0.034 1.00 96.88 80 ASN A CA 1
ATOM 617 C C . ASN A 1 80 ? 7.833 -8.404 1.062 1.00 96.88 80 ASN A C 1
ATOM 619 O O . ASN A 1 80 ? 6.654 -8.156 0.814 1.00 96.88 80 ASN A O 1
ATOM 623 N N . SER A 1 81 ? 8.223 -8.909 2.233 1.00 97.44 81 SER A N 1
ATOM 624 C CA . SER A 1 81 ? 7.326 -9.134 3.373 1.00 97.44 81 SER A CA 1
ATOM 625 C C . SER A 1 81 ? 7.604 -8.100 4.456 1.00 97.44 81 SER A C 1
ATOM 627 O O . SER A 1 81 ? 8.723 -8.010 4.962 1.00 97.44 81 SER A O 1
ATOM 629 N N . LEU A 1 82 ? 6.595 -7.301 4.803 1.00 96.88 82 LEU A N 1
ATOM 630 C CA . LEU A 1 82 ? 6.736 -6.155 5.699 1.00 96.88 82 LEU A CA 1
ATOM 631 C C . LEU A 1 82 ? 5.781 -6.279 6.881 1.00 96.88 82 LEU A C 1
ATOM 633 O O . LEU A 1 82 ? 4.603 -6.598 6.731 1.00 96.88 82 LEU A O 1
ATOM 637 N N . LYS A 1 83 ? 6.275 -5.975 8.081 1.00 95.56 83 LYS A N 1
ATOM 638 C CA . LYS A 1 83 ? 5.471 -5.965 9.306 1.00 95.56 83 LYS A CA 1
ATOM 639 C C . LYS A 1 83 ? 4.935 -4.559 9.565 1.00 95.56 83 LYS A C 1
ATOM 641 O O . LYS A 1 83 ? 5.711 -3.615 9.672 1.00 95.56 83 LYS A O 1
ATOM 646 N N . LEU A 1 84 ? 3.624 -4.428 9.759 1.00 92.81 84 LEU A N 1
ATOM 647 C CA . LEU A 1 84 ? 3.004 -3.134 10.059 1.00 92.81 84 LEU A CA 1
ATOM 648 C C . LEU A 1 84 ? 3.432 -2.629 11.440 1.00 92.81 84 LEU A C 1
ATOM 650 O O . LEU A 1 84 ? 3.396 -3.389 12.411 1.00 92.81 84 LEU A O 1
ATOM 654 N N . SER A 1 85 ? 3.790 -1.350 11.561 1.00 90.50 85 SER A N 1
A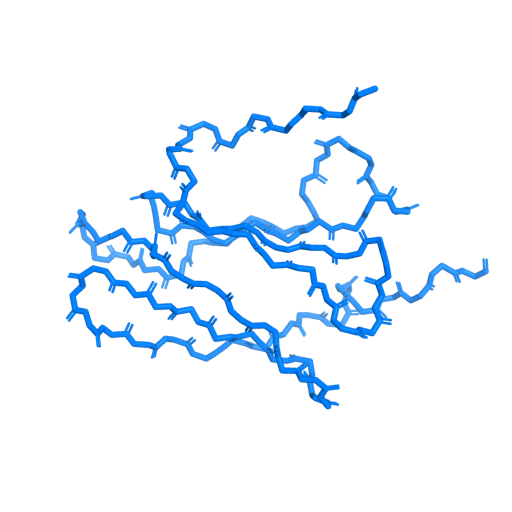TOM 655 C CA . SER A 1 85 ? 4.084 -0.715 12.856 1.00 90.50 85 SER A CA 1
ATOM 656 C C . SER A 1 85 ? 2.894 -0.842 13.822 1.00 90.50 85 SER A C 1
ATOM 658 O O . SER A 1 85 ? 1.752 -0.777 13.369 1.00 90.50 85 SER A O 1
ATOM 660 N N . PRO A 1 86 ? 3.100 -0.977 15.147 1.00 86.75 86 PRO A N 1
ATOM 661 C CA . PRO A 1 86 ? 2.010 -0.938 16.126 1.00 86.75 86 PRO A CA 1
ATOM 662 C C . PRO A 1 86 ? 1.111 0.302 16.010 1.00 86.75 86 PRO A C 1
ATOM 664 O O . PRO A 1 86 ? -0.083 0.219 16.283 1.00 86.75 86 PRO A O 1
ATOM 667 N N . ASN A 1 87 ? 1.655 1.437 15.556 1.00 83.38 87 ASN A N 1
ATOM 668 C CA . ASN A 1 87 ? 0.877 2.659 15.336 1.00 83.38 87 ASN A CA 1
ATOM 669 C C . ASN A 1 87 ? -0.139 2.537 14.189 1.00 83.38 87 ASN A C 1
ATOM 671 O O . ASN A 1 87 ? -1.135 3.246 14.211 1.00 83.38 87 ASN A O 1
ATOM 675 N N . LEU A 1 88 ? 0.075 1.612 13.249 1.00 80.81 88 LEU A N 1
ATOM 676 C CA . LEU A 1 88 ? -0.829 1.319 12.129 1.00 80.81 88 LEU A CA 1
ATOM 677 C C . LEU A 1 88 ? -1.878 0.245 12.472 1.00 80.81 88 LEU A C 1
ATOM 679 O O . LEU A 1 88 ? -2.564 -0.254 11.589 1.00 80.81 88 LEU A O 1
ATOM 683 N N . ARG A 1 89 ? -1.961 -0.169 13.743 1.00 77.75 89 ARG A N 1
ATOM 684 C CA . ARG A 1 89 ? -2.871 -1.221 14.235 1.00 77.75 89 ARG A CA 1
ATOM 685 C C . ARG A 1 89 ? -3.841 -0.711 15.299 1.00 77.75 89 ARG A C 1
ATOM 687 O O . ARG A 1 89 ? -4.529 -1.510 15.930 1.00 77.75 89 ARG A O 1
ATOM 694 N N . LYS A 1 90 ? -3.815 0.590 15.598 1.00 71.06 90 LYS A N 1
ATOM 695 C CA . LYS A 1 90 ? -4.630 1.159 16.671 1.00 71.06 90 LYS A CA 1
ATOM 696 C C . LYS A 1 90 ? -6.085 1.158 16.221 1.00 71.06 90 LYS A C 1
ATOM 698 O O . LYS A 1 90 ? -6.416 1.823 15.251 1.00 71.06 90 LYS A O 1
ATOM 703 N N . LEU A 1 91 ? -6.933 0.426 16.935 1.00 64.44 91 LEU A N 1
ATOM 704 C CA . LEU A 1 91 ? -8.374 0.546 16.762 1.00 64.44 91 LEU A CA 1
ATOM 705 C C . LEU A 1 91 ? -8.817 1.897 17.350 1.00 64.44 91 LEU A C 1
ATOM 707 O O . LEU A 1 91 ? -8.348 2.246 18.444 1.00 64.44 91 LEU A O 1
ATOM 711 N N . PRO A 1 92 ? -9.673 2.669 16.658 1.00 59.31 92 PRO A N 1
ATOM 712 C CA . PRO A 1 92 ? -10.323 3.817 17.275 1.00 59.31 92 PRO A CA 1
ATOM 713 C C . PRO A 1 92 ? -11.094 3.351 18.523 1.00 59.31 92 PRO A C 1
ATOM 715 O O . PRO A 1 92 ? -11.659 2.256 18.531 1.00 59.31 92 PRO A O 1
ATOM 718 N N . LYS A 1 93 ? -11.020 4.145 19.598 1.00 56.16 93 LYS A N 1
ATOM 719 C CA . LYS A 1 93 ? -11.720 3.877 20.864 1.00 56.16 93 LYS A CA 1
ATOM 720 C C . LYS A 1 93 ? -13.221 4.074 20.727 1.00 56.16 93 LYS A C 1
ATOM 722 O O . LYS A 1 93 ? -13.609 5.005 19.988 1.00 56.16 93 LYS A O 1
#

pLDDT: mean 93.05, std 7.9, range [56.16, 98.69]

Secondary structure (DSSP, 8-state):
------SS-EEEEEE-TT-TTEEEEEETTSEEEEEETTT-SSS-SEEEE---STT--EEEEEE-SSSSEEEEEETTS-EEEEEPPGGGGPPP-

Organism: Schistosoma bovis (NCBI:txid6184)

InterPro domains:
  IPR015943 WD40/YVTN repeat-like-containing domain superfamily [G3DSA:2.130.10.10] (1-91)
  IPR036322 WD40-repeat-containing domain superfamily [SSF50978] (3-87)
  IPR050687 Dynein axonemal intermediate chain 1/2/3/4 [PTHR12442] (2-89)

Sequence (93 aa):
MFTFDLGSPVGDVAWAPYSSTVFAAVTADGRVHVYDISINKYEPLCNQLVVTKKNTKLTHIAFNSKYNIIIVGDDHGQVNSLKLSPNLRKLPK

Mean predicted aligned error: 3.3 Å

Foldseek 3Di:
DADADPVFDWQDKDAQLVDPQWIWTFGQQQWIFIGRCVVPVHGGPDIDRHDPDPRKGWHDWDADNPFQWMWIAIPVGDIDIDHDDPVSVDDDD

Solvent-accessible surface area (backbone atoms only — not comparable to full-atom values): 5601 Å² total; per-residue (Å²): 138,91,85,81,88,76,92,49,62,72,46,31,70,33,64,40,83,88,37,99,47,30,33,38,38,26,18,45,80,13,33,42,36,36,34,34,54,84,81,38,78,82,54,62,79,37,80,42,79,75,52,85,60,84,93,46,26,26,47,41,57,44,62,48,86,86,50,73,36,37,39,38,32,35,80,84,76,51,75,48,81,44,72,62,54,74,85,80,66,66,74,85,129